Protein AF-A0A1E7HSY7-F1 (afdb_monomer_lite)

Sequence (130 aa):
MNKKQEKIAVSTDHFSVELKLKKATFEKALYHCGYYPLLTNKPKEDLTIEAAMMAHKNQYKSEHTNRRAKSGYNLEPIYLQTPERIEALLFLFKIALQIIVLIKRAARTNIRKRDMGLDIFLTQAEKSTV

Radius of gyration: 29.52 Å; chains: 1; bounding box: 74×43×92 Å

Structure (mmCIF, N/CA/C/O backbone):
data_AF-A0A1E7HSY7-F1
#
_entry.id   AF-A0A1E7HSY7-F1
#
loop_
_atom_site.group_PDB
_atom_site.id
_atom_site.type_symbol
_atom_site.label_atom_id
_atom_site.label_alt_id
_atom_site.label_comp_id
_atom_site.label_asym_id
_atom_site.label_entity_id
_atom_site.label_seq_id
_atom_site.pdbx_PDB_ins_code
_atom_site.Cartn_x
_atom_site.Cartn_y
_atom_site.Cartn_z
_atom_site.occupancy
_atom_site.B_iso_or_equiv
_atom_site.auth_seq_id
_atom_site.auth_comp_id
_atom_site.auth_asym_id
_atom_site.auth_atom_id
_atom_site.pdbx_PDB_model_num
ATOM 1 N N . MET A 1 1 ? -3.941 16.820 69.860 1.00 41.38 1 MET A N 1
ATOM 2 C CA . MET A 1 1 ? -5.166 16.751 69.027 1.00 41.38 1 MET A CA 1
ATOM 3 C C . MET A 1 1 ? -4.988 15.632 68.013 1.00 41.38 1 MET A C 1
ATOM 5 O O . MET A 1 1 ? -4.136 15.750 67.146 1.00 41.38 1 MET A O 1
ATOM 9 N N . ASN A 1 2 ? -5.706 14.520 68.182 1.00 44.97 2 ASN A N 1
ATOM 10 C CA . ASN A 1 2 ? -5.537 13.308 67.376 1.00 44.97 2 ASN A CA 1
ATOM 11 C C . ASN A 1 2 ? -6.526 13.352 66.193 1.00 44.97 2 ASN A C 1
ATOM 13 O O . ASN A 1 2 ? -7.737 13.328 66.416 1.00 44.97 2 ASN A O 1
ATOM 17 N N . LYS A 1 3 ? -6.040 13.499 64.952 1.00 50.47 3 LYS A N 1
ATOM 18 C CA . LYS A 1 3 ? -6.896 13.545 63.750 1.00 50.47 3 LYS A CA 1
ATOM 19 C C . LYS A 1 3 ? -7.441 12.143 63.459 1.00 50.47 3 LYS A C 1
ATOM 21 O O . LYS A 1 3 ? -6.679 11.216 63.201 1.00 50.47 3 LYS A O 1
ATOM 26 N N . LYS A 1 4 ? -8.766 12.000 63.516 1.00 53.19 4 LYS A N 1
ATOM 27 C CA . LYS A 1 4 ? -9.504 10.767 63.210 1.00 53.19 4 LYS A CA 1
ATOM 28 C C . LYS A 1 4 ? -9.356 10.462 61.713 1.00 53.19 4 LYS A C 1
ATOM 30 O O . LYS A 1 4 ? -9.727 11.293 60.892 1.00 53.19 4 LYS A O 1
ATOM 35 N N . GLN A 1 5 ? -8.786 9.309 61.368 1.00 63.69 5 GLN A N 1
ATOM 36 C CA . GLN A 1 5 ? -8.648 8.859 59.980 1.00 63.69 5 GLN A CA 1
ATOM 37 C C . GLN A 1 5 ? -10.031 8.547 59.388 1.00 63.69 5 GLN A C 1
ATOM 39 O O . GLN A 1 5 ? -10.769 7.721 59.932 1.00 63.69 5 GLN A O 1
ATOM 44 N N . GLU A 1 6 ? -10.382 9.214 58.288 1.00 60.78 6 GLU A N 1
ATOM 45 C CA . GLU A 1 6 ? -11.596 8.936 57.518 1.00 60.78 6 GLU A CA 1
ATOM 46 C C . GLU A 1 6 ? -11.462 7.585 56.812 1.00 60.78 6 GLU A C 1
ATOM 48 O O . GLU A 1 6 ? -10.590 7.376 55.970 1.00 60.78 6 GLU A O 1
ATOM 53 N N . LYS A 1 7 ?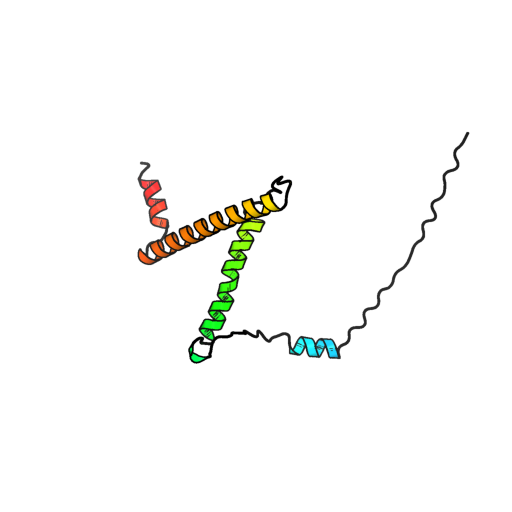 -12.331 6.640 57.183 1.00 59.09 7 LYS A N 1
ATOM 54 C CA . LYS A 1 7 ? -12.446 5.352 56.501 1.00 59.09 7 LYS A CA 1
ATOM 55 C C . LYS A 1 7 ? -13.130 5.577 55.155 1.00 59.09 7 LYS A C 1
ATOM 57 O O . LYS A 1 7 ? -14.326 5.847 55.111 1.00 59.09 7 LYS A O 1
ATOM 62 N N . ILE A 1 8 ? -12.370 5.444 54.074 1.00 65.38 8 ILE A N 1
ATOM 63 C CA . ILE A 1 8 ? -12.899 5.462 52.710 1.00 65.38 8 ILE A CA 1
ATOM 64 C C . ILE A 1 8 ? -13.676 4.157 52.504 1.00 65.38 8 ILE A C 1
ATOM 66 O O . ILE A 1 8 ? -13.119 3.067 52.639 1.00 65.38 8 ILE A O 1
ATOM 70 N N . ALA A 1 9 ? -14.975 4.264 52.229 1.00 62.06 9 ALA A N 1
ATOM 71 C CA . ALA A 1 9 ? -15.816 3.116 51.924 1.00 62.06 9 ALA A CA 1
ATOM 72 C C . ALA A 1 9 ? -15.399 2.530 50.565 1.00 62.06 9 ALA A C 1
ATOM 74 O O . ALA A 1 9 ? -15.595 3.152 49.524 1.00 62.06 9 ALA A O 1
ATOM 75 N N . VAL A 1 10 ? -14.795 1.342 50.581 1.00 72.12 10 VAL A N 1
ATOM 76 C CA . VAL A 1 10 ? -14.453 0.592 49.368 1.00 72.12 10 VAL A CA 1
ATOM 77 C C . VAL A 1 10 ? -15.718 -0.121 48.891 1.00 72.12 10 VAL A C 1
ATOM 79 O O . VAL A 1 10 ? -16.123 -1.123 49.476 1.00 72.12 10 VAL A O 1
ATOM 82 N N . SER A 1 11 ? -16.367 0.416 47.856 1.00 71.12 11 SER A N 1
ATOM 83 C CA . SER A 1 11 ? -17.439 -0.293 47.146 1.00 71.12 11 SER A CA 1
ATOM 84 C C . SER A 1 11 ? -16.817 -1.298 46.184 1.00 71.12 11 SER A C 1
ATOM 86 O O . SER A 1 11 ? -15.894 -0.955 45.445 1.00 71.12 11 SER A O 1
ATOM 88 N N . THR A 1 12 ? -17.295 -2.541 46.210 1.00 71.75 12 THR A N 1
ATOM 89 C CA . THR A 1 12 ? -16.810 -3.608 45.325 1.00 71.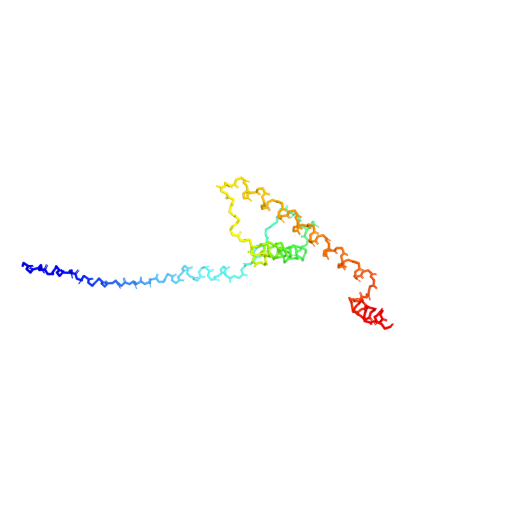75 12 THR A CA 1
ATOM 90 C C . THR A 1 12 ? -17.907 -3.942 44.325 1.00 71.75 12 THR A C 1
ATOM 92 O O . THR A 1 12 ? -18.770 -4.779 44.590 1.00 71.75 12 THR A O 1
ATOM 95 N N . ASP A 1 13 ? -17.895 -3.262 43.184 1.00 79.75 13 ASP A N 1
ATOM 96 C CA . ASP A 1 13 ? -18.898 -3.469 42.144 1.00 79.75 13 ASP A CA 1
ATOM 97 C C . ASP A 1 13 ? -18.554 -4.713 41.316 1.00 79.75 13 ASP A C 1
ATOM 99 O O . ASP A 1 13 ? -17.446 -4.854 40.794 1.00 79.75 13 ASP A O 1
ATOM 103 N N . HIS A 1 14 ? -19.509 -5.635 41.203 1.00 77.25 14 HIS A N 1
ATOM 104 C CA . HIS A 1 14 ? -19.383 -6.825 40.368 1.00 77.25 14 HIS A CA 1
ATOM 105 C C . HIS A 1 14 ? -20.139 -6.611 39.061 1.00 77.25 14 HIS A C 1
ATOM 107 O O . HIS A 1 14 ? -21.363 -6.488 39.048 1.00 77.25 14 HIS A O 1
ATOM 113 N N . PHE A 1 15 ? -19.406 -6.614 37.951 1.00 84.00 15 PHE A N 1
ATOM 114 C CA . PHE A 1 15 ? -19.980 -6.557 36.614 1.00 84.00 15 PHE A CA 1
ATOM 115 C C . PHE A 1 15 ? -19.949 -7.946 35.985 1.00 84.00 15 PHE A C 1
ATOM 117 O O . PHE A 1 15 ? -18.930 -8.635 36.025 1.00 84.00 15 PHE A O 1
ATOM 124 N N . SER A 1 16 ? -21.061 -8.343 35.370 1.00 79.81 16 SER A N 1
ATOM 125 C CA . SER A 1 16 ? -21.110 -9.513 34.496 1.00 79.81 16 SER A CA 1
ATOM 126 C C . SER A 1 16 ? -21.466 -9.064 33.085 1.00 79.81 16 SER A C 1
ATOM 128 O O . SER A 1 16 ? -22.291 -8.170 32.892 1.00 79.81 16 SER A O 1
ATOM 130 N N . VAL A 1 17 ? -20.804 -9.662 32.098 1.00 85.75 17 VAL A N 1
ATOM 131 C CA . VAL A 1 17 ? -21.069 -9.421 30.681 1.00 85.75 17 VAL A CA 1
ATOM 132 C C . VAL A 1 17 ? -21.470 -10.747 30.066 1.00 85.75 17 VAL A C 1
ATOM 134 O O . VAL A 1 17 ? -20.715 -11.715 30.115 1.00 85.75 17 VAL A O 1
ATOM 137 N N . GLU A 1 18 ? -22.657 -10.781 29.473 1.00 83.19 18 GLU A N 1
ATOM 138 C CA . GLU A 1 18 ? -23.142 -11.933 28.726 1.00 83.19 18 GLU A CA 1
ATOM 139 C C . GLU A 1 18 ? -23.145 -11.597 27.229 1.00 83.19 18 GLU A C 1
ATOM 141 O O . GLU A 1 18 ? -23.730 -10.602 26.796 1.00 83.19 18 GLU A O 1
ATOM 146 N N . LEU A 1 19 ? -22.482 -12.429 26.422 1.00 85.12 19 LEU A N 1
ATOM 147 C CA . LEU A 1 19 ? -22.437 -12.278 24.969 1.00 85.12 19 LEU A CA 1
ATOM 148 C C . LEU A 1 19 ? -23.400 -13.273 24.315 1.00 85.12 19 LEU A C 1
ATOM 150 O O . LEU A 1 19 ? -23.171 -14.481 24.335 1.00 85.12 19 LEU A O 1
ATOM 154 N N . LYS A 1 20 ? -24.440 -12.767 23.647 1.00 86.31 20 LYS A N 1
ATOM 155 C CA . LYS A 1 20 ? -25.334 -13.589 22.818 1.00 86.31 20 LYS A CA 1
ATOM 156 C C . LYS A 1 20 ? -24.925 -13.515 21.351 1.00 86.31 20 LYS A C 1
ATOM 158 O O . LYS A 1 20 ? -25.242 -12.555 20.648 1.00 86.31 20 LYS A O 1
ATOM 163 N N . LEU A 1 21 ? -24.241 -14.555 20.876 1.00 84.69 21 LEU A N 1
ATOM 164 C CA . LEU A 1 21 ? -23.851 -14.674 19.473 1.00 84.69 21 LEU A CA 1
ATOM 165 C C . LEU A 1 21 ? -25.061 -15.049 18.601 1.00 84.69 21 LEU A C 1
ATOM 167 O O . LEU A 1 21 ? -25.642 -16.127 18.736 1.00 84.69 21 LEU A O 1
ATOM 171 N N . LYS A 1 22 ? -25.421 -14.184 17.651 1.00 90.75 22 LYS A N 1
ATOM 172 C CA . LYS A 1 22 ? -26.458 -14.480 16.652 1.00 90.75 22 LYS A CA 1
ATOM 173 C C . LYS A 1 22 ? -25.880 -15.348 15.531 1.00 90.75 22 LYS A C 1
ATOM 175 O O . LYS A 1 22 ? -25.363 -14.824 14.545 1.00 90.75 22 LYS A O 1
ATOM 180 N N . LYS A 1 23 ? -26.006 -16.673 15.669 1.00 88.75 23 LYS A N 1
ATOM 181 C CA . LYS A 1 23 ? -25.484 -17.665 14.704 1.00 88.75 23 LYS A CA 1
ATOM 182 C C . LYS A 1 23 ? -25.887 -17.382 13.252 1.00 88.75 23 LYS A C 1
ATOM 184 O O . LYS A 1 23 ? -25.028 -17.367 12.384 1.00 88.75 23 LYS A O 1
ATOM 189 N N . ALA A 1 24 ? -27.150 -17.041 12.997 1.00 88.50 24 ALA A N 1
ATOM 190 C CA . ALA A 1 24 ? -27.621 -16.743 11.640 1.00 88.50 24 ALA A CA 1
ATOM 191 C C . ALA A 1 24 ? -26.920 -15.528 10.996 1.00 88.50 24 ALA A C 1
ATOM 193 O O . ALA A 1 24 ? -26.691 -15.503 9.789 1.00 88.50 24 ALA A O 1
ATOM 194 N N . THR A 1 25 ? -26.571 -14.506 11.784 1.00 86.19 25 THR A N 1
ATOM 195 C CA . THR A 1 25 ? -25.813 -13.343 11.293 1.00 86.19 25 THR A CA 1
ATOM 196 C C . THR A 1 25 ? -24.353 -13.711 11.050 1.00 86.19 25 THR A C 1
ATOM 198 O O . THR A 1 25 ? -23.768 -13.275 10.062 1.00 86.19 25 THR A O 1
ATOM 201 N N . PHE A 1 26 ? -23.787 -14.540 11.928 1.00 88.75 26 PHE A N 1
ATOM 202 C CA . PHE A 1 26 ? -22.428 -15.049 11.792 1.00 88.75 26 PHE A CA 1
ATOM 203 C C . PHE A 1 26 ? -22.261 -15.892 10.523 1.00 88.75 26 PHE A C 1
ATOM 205 O O . PHE A 1 26 ? -21.345 -15.639 9.753 1.00 88.75 26 PHE A O 1
ATOM 212 N N . GLU A 1 27 ? -23.174 -16.824 10.252 1.00 89.88 27 GLU A N 1
ATOM 213 C CA . GLU A 1 27 ? -23.118 -17.672 9.054 1.00 89.88 27 GLU A CA 1
ATOM 214 C C . GLU A 1 27 ? -23.278 -16.871 7.759 1.00 89.88 27 GLU A C 1
ATOM 216 O O . GLU A 1 27 ? -22.548 -17.104 6.798 1.00 89.88 27 GLU A O 1
ATOM 221 N N . LYS A 1 28 ? -24.165 -15.866 7.742 1.00 87.06 28 LYS A N 1
ATOM 222 C CA . LYS A 1 28 ? -24.276 -14.939 6.605 1.00 87.06 28 LYS A CA 1
ATOM 223 C C . LYS A 1 28 ? -22.976 -14.175 6.365 1.00 87.06 28 LYS A C 1
ATOM 225 O O . LYS A 1 28 ? -22.538 -14.070 5.227 1.00 87.06 28 LYS A O 1
ATOM 230 N N . ALA A 1 29 ? -22.349 -13.654 7.420 1.00 85.94 29 ALA A N 1
ATOM 231 C CA . ALA A 1 29 ? -21.066 -12.968 7.295 1.00 85.94 29 ALA A CA 1
ATOM 232 C C . ALA A 1 29 ? -19.962 -13.927 6.820 1.00 85.94 29 ALA A C 1
ATOM 234 O O . ALA A 1 29 ? -19.208 -13.584 5.914 1.00 85.94 29 ALA A O 1
ATOM 235 N N . LEU A 1 30 ? -19.930 -15.147 7.364 1.00 88.06 30 LEU A N 1
ATOM 236 C CA . LEU A 1 30 ? -18.975 -16.190 7.000 1.00 88.06 30 LEU A CA 1
ATOM 237 C C . LEU A 1 30 ? -19.096 -16.595 5.527 1.00 88.06 30 LEU A C 1
ATOM 239 O O . LEU A 1 30 ? -18.080 -16.762 4.864 1.00 88.06 30 LEU A O 1
ATOM 243 N N . TYR A 1 31 ? -20.315 -16.677 4.989 1.00 85.19 31 TYR A N 1
ATOM 244 C CA . TYR A 1 31 ? -20.543 -16.927 3.563 1.00 85.19 31 TYR A CA 1
ATOM 245 C C . TYR A 1 31 ? -19.885 -15.866 2.664 1.00 85.19 31 TYR A C 1
ATOM 247 O O . TYR A 1 31 ? -19.439 -16.169 1.559 1.00 85.19 31 TYR A O 1
ATOM 255 N N . HIS A 1 32 ? -19.786 -14.622 3.136 1.00 81.25 32 HIS A N 1
ATOM 256 C CA . HIS A 1 32 ? -19.105 -13.550 2.414 1.00 81.25 32 HIS A CA 1
ATOM 257 C C . HIS A 1 32 ? -17.588 -13.504 2.673 1.00 81.25 32 HIS A C 1
ATOM 259 O O . HIS A 1 32 ? -16.855 -12.890 1.892 1.00 81.25 32 HIS A O 1
ATOM 265 N N . CYS A 1 33 ? -17.096 -14.171 3.723 1.00 78.06 33 CYS A N 1
ATOM 266 C CA . CYS A 1 33 ? -15.675 -14.282 4.050 1.00 78.06 33 CYS A CA 1
ATOM 267 C C . CYS A 1 33 ? -14.962 -15.228 3.070 1.00 78.06 33 CYS A C 1
ATOM 269 O O . CYS A 1 33 ? -14.730 -16.398 3.349 1.00 78.06 33 CYS A O 1
ATOM 271 N N . GLY A 1 34 ? -14.608 -14.705 1.901 1.00 77.50 34 GLY A N 1
ATOM 272 C CA . GLY A 1 34 ? -13.887 -15.444 0.860 1.00 77.50 34 GLY A CA 1
ATOM 273 C C . GLY A 1 34 ? -13.890 -14.731 -0.487 1.00 77.50 34 GLY A C 1
ATOM 274 O O . GLY A 1 34 ? -13.028 -14.982 -1.327 1.00 77.50 34 GLY A O 1
ATOM 275 N N . TYR A 1 35 ? -14.815 -13.791 -0.680 1.00 82.50 35 TYR A N 1
ATOM 276 C CA . TYR A 1 35 ? -14.821 -12.940 -1.859 1.00 82.50 35 TYR A CA 1
ATOM 277 C C . TYR A 1 35 ? -13.765 -11.840 -1.739 1.00 82.50 35 TYR A C 1
ATOM 279 O O . TYR A 1 35 ? -13.695 -11.129 -0.737 1.00 82.50 35 TYR A O 1
ATOM 287 N N . TYR A 1 36 ? -12.980 -11.670 -2.803 1.00 81.38 36 TYR A N 1
ATOM 288 C CA . TYR A 1 36 ? -12.028 -10.573 -2.956 1.00 81.38 36 TYR A CA 1
ATOM 289 C C . TYR A 1 36 ? -12.425 -9.702 -4.159 1.00 81.38 36 TYR A C 1
ATOM 291 O O . TYR A 1 36 ? -11.824 -9.821 -5.230 1.00 81.38 36 TYR A O 1
ATOM 299 N N . PRO A 1 37 ? -13.499 -8.893 -4.049 1.00 85.19 37 PRO A N 1
ATOM 300 C CA . PRO A 1 37 ? -13.996 -8.123 -5.180 1.00 85.19 37 PRO A CA 1
ATOM 301 C C . PRO A 1 37 ? -12.997 -7.025 -5.562 1.00 85.19 37 PRO A C 1
ATOM 303 O O . PRO A 1 37 ? -12.673 -6.151 -4.761 1.00 85.19 37 PRO A O 1
ATOM 306 N N . LEU A 1 38 ? -12.534 -7.055 -6.812 1.00 86.12 38 LEU A N 1
ATOM 307 C CA . LEU A 1 38 ? -11.771 -5.969 -7.420 1.00 86.12 38 LEU A CA 1
ATOM 308 C C . LEU A 1 38 ? -12.717 -5.121 -8.268 1.00 86.12 38 LEU A C 1
ATOM 310 O O . LEU A 1 38 ? -13.323 -5.614 -9.216 1.00 86.12 38 LEU A O 1
ATOM 314 N N . LEU A 1 39 ? -12.836 -3.844 -7.918 1.00 88.00 39 LEU A N 1
ATOM 315 C CA . LEU A 1 39 ? -13.685 -2.880 -8.612 1.00 88.00 39 LEU A CA 1
ATOM 316 C C . LEU A 1 39 ? -12.810 -1.992 -9.498 1.00 88.00 39 LEU A C 1
ATOM 318 O O . LEU A 1 39 ? -11.789 -1.470 -9.050 1.00 88.00 39 LEU A O 1
ATOM 322 N N . THR A 1 40 ? -13.206 -1.812 -10.755 1.00 87.88 40 THR A N 1
ATOM 323 C CA . THR A 1 40 ? -12.512 -0.933 -11.699 1.00 87.88 40 THR A CA 1
ATOM 324 C C . THR A 1 40 ? -13.515 -0.181 -12.561 1.00 87.88 40 THR A C 1
ATOM 326 O O . THR A 1 40 ? -14.596 -0.683 -12.853 1.00 87.88 40 THR A O 1
ATOM 329 N N . ASN A 1 41 ? -13.149 1.034 -12.958 1.00 91.38 41 ASN A N 1
ATOM 330 C CA . ASN A 1 41 ? -13.877 1.828 -13.944 1.00 91.38 41 ASN A CA 1
ATOM 331 C C . ASN A 1 41 ? -13.398 1.561 -15.379 1.00 91.38 41 ASN A C 1
ATOM 333 O O . ASN A 1 41 ? -13.908 2.177 -16.312 1.00 91.38 41 ASN A O 1
ATOM 337 N N . LYS A 1 42 ? -12.395 0.693 -15.561 1.00 88.25 42 LYS A N 1
ATOM 338 C CA . LYS A 1 42 ? -11.891 0.340 -16.884 1.00 88.25 42 LYS A CA 1
ATOM 339 C C . LYS A 1 42 ? -12.792 -0.692 -17.562 1.00 88.25 42 LYS A C 1
ATOM 341 O O . LYS A 1 42 ? -13.257 -1.613 -16.887 1.00 88.25 42 LYS A O 1
ATOM 346 N N . PRO A 1 43 ? -13.008 -0.568 -18.880 1.00 86.88 43 PRO A N 1
ATOM 347 C CA . PRO A 1 43 ? -13.726 -1.579 -19.635 1.00 86.88 43 PRO A CA 1
ATOM 348 C C . PRO A 1 43 ? -12.895 -2.872 -19.707 1.00 86.88 43 PRO A C 1
ATOM 350 O O . PRO A 1 43 ? -11.673 -2.863 -19.516 1.00 86.88 43 PRO A O 1
ATOM 353 N N . LYS A 1 44 ? -13.564 -4.006 -19.938 1.00 81.19 44 LYS A N 1
ATOM 354 C CA . LYS A 1 44 ? -12.948 -5.343 -19.871 1.00 81.19 44 LYS A CA 1
ATOM 355 C C . LYS A 1 44 ? -11.872 -5.538 -20.944 1.00 81.19 44 LYS A C 1
ATOM 357 O O . LYS A 1 44 ? -10.921 -6.284 -20.728 1.00 81.19 44 LYS A O 1
ATOM 362 N N . GLU A 1 45 ? -12.018 -4.856 -22.074 1.00 85.50 45 GLU A N 1
ATOM 363 C CA . GLU A 1 45 ? -11.083 -4.884 -23.198 1.00 85.50 45 GLU A CA 1
ATOM 364 C C . GLU A 1 45 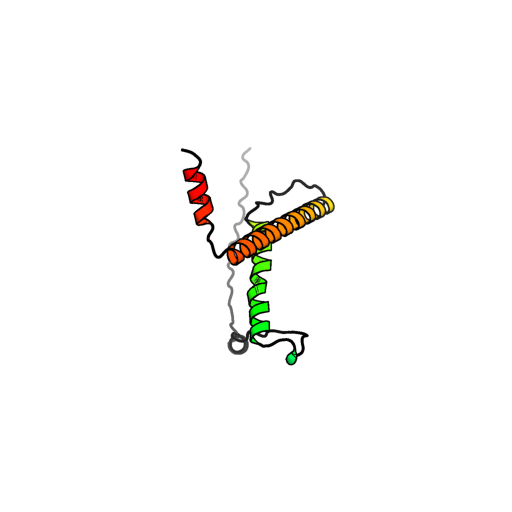? -9.740 -4.221 -22.839 1.00 85.50 45 GLU A C 1
ATOM 366 O O . GLU A 1 45 ? -8.692 -4.661 -23.307 1.00 85.50 45 GLU A O 1
ATOM 371 N N . ASP A 1 46 ? -9.759 -3.222 -21.948 1.00 86.19 46 ASP A N 1
ATOM 372 C CA . ASP A 1 46 ? -8.580 -2.432 -21.562 1.00 86.19 46 ASP A CA 1
ATOM 373 C C . ASP A 1 46 ? -7.847 -2.980 -20.331 1.00 86.19 46 ASP A C 1
ATOM 375 O O . ASP A 1 46 ? -6.723 -2.560 -20.024 1.00 86.19 46 ASP A O 1
ATOM 379 N N . LEU A 1 47 ? -8.491 -3.866 -19.567 1.00 86.38 47 LEU A N 1
ATOM 380 C CA . LEU A 1 47 ? -7.934 -4.412 -18.337 1.00 86.38 47 LEU A CA 1
ATOM 381 C C . LEU A 1 47 ? -8.294 -5.887 -18.185 1.00 86.38 47 LEU A C 1
ATOM 383 O O . LEU A 1 47 ? -9.356 -6.248 -17.677 1.00 86.38 47 LEU A O 1
ATOM 387 N N . THR A 1 48 ? -7.350 -6.746 -18.565 1.00 89.50 48 THR A N 1
ATOM 388 C CA . THR A 1 48 ? -7.454 -8.178 -18.289 1.00 89.50 48 THR A CA 1
ATOM 389 C C . THR A 1 48 ? -7.480 -8.442 -16.782 1.00 89.50 48 THR A C 1
ATOM 391 O O . THR A 1 48 ? -6.984 -7.650 -15.972 1.00 89.50 48 THR A O 1
ATOM 394 N N . ILE A 1 49 ? -8.043 -9.584 -16.389 1.00 86.62 49 ILE A N 1
ATOM 395 C CA . ILE A 1 49 ? -8.164 -9.975 -14.978 1.00 86.62 49 ILE A CA 1
ATOM 396 C C . ILE A 1 49 ? -6.775 -10.096 -14.335 1.00 86.62 49 ILE A C 1
ATOM 398 O O . ILE A 1 49 ? -6.567 -9.642 -13.208 1.00 86.62 49 ILE A O 1
ATOM 402 N N . GLU A 1 50 ? -5.795 -10.635 -15.064 1.00 89.38 50 GLU A N 1
ATOM 403 C CA . GLU A 1 50 ? -4.412 -10.751 -14.606 1.00 89.38 50 GLU A CA 1
ATOM 404 C C . GLU A 1 50 ? -3.793 -9.370 -14.377 1.00 89.38 50 GLU A C 1
ATOM 406 O O . GLU A 1 50 ? -3.139 -9.144 -13.356 1.00 89.38 50 GLU A O 1
ATOM 411 N N . ALA A 1 51 ? -4.030 -8.423 -15.290 1.00 88.25 51 ALA A N 1
ATOM 412 C CA . ALA A 1 51 ? -3.543 -7.056 -15.154 1.00 88.25 51 ALA A CA 1
ATOM 413 C C . ALA A 1 51 ? -4.200 -6.337 -13.965 1.00 88.25 51 ALA A C 1
ATOM 415 O O . ALA A 1 51 ? -3.498 -5.669 -13.201 1.00 88.25 51 ALA A O 1
ATOM 416 N N . ALA A 1 52 ? -5.507 -6.524 -13.755 1.00 88.94 52 ALA A N 1
ATOM 417 C CA . ALA A 1 52 ? -6.228 -5.992 -12.599 1.00 88.94 52 ALA A CA 1
ATOM 418 C C . ALA A 1 52 ? -5.664 -6.540 -11.277 1.00 88.94 52 ALA A C 1
ATOM 420 O O . ALA A 1 52 ? -5.333 -5.773 -10.367 1.00 88.94 52 ALA A O 1
ATOM 421 N N . MET A 1 53 ? -5.466 -7.859 -11.196 1.00 89.19 53 MET A N 1
ATOM 422 C CA . MET A 1 53 ? -4.901 -8.513 -10.016 1.00 89.19 53 MET A CA 1
ATOM 423 C C . MET A 1 53 ? -3.457 -8.069 -9.757 1.00 89.19 53 MET A C 1
ATOM 425 O O . MET A 1 53 ? -3.071 -7.812 -8.614 1.00 89.19 53 MET A O 1
ATOM 429 N N . MET A 1 54 ? -2.649 -7.918 -10.809 1.00 89.88 54 MET A N 1
ATOM 430 C CA . MET A 1 54 ? -1.275 -7.432 -10.691 1.00 89.88 54 MET A CA 1
ATOM 431 C C . MET A 1 54 ? -1.208 -5.966 -10.266 1.00 89.88 54 MET A C 1
ATOM 433 O O . MET A 1 54 ? -0.358 -5.616 -9.443 1.00 89.88 54 MET A O 1
ATOM 437 N N . ALA A 1 55 ? -2.088 -5.107 -10.782 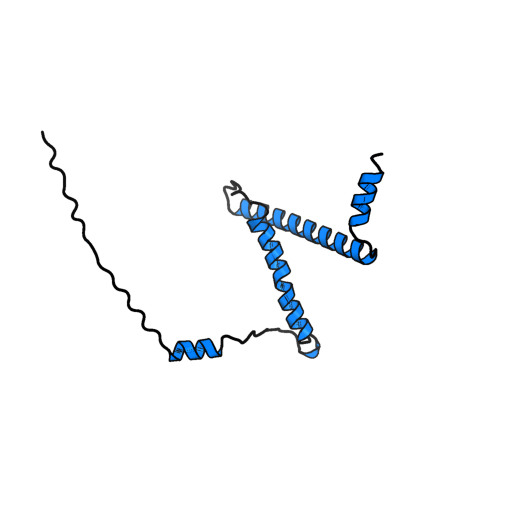1.00 87.44 55 ALA A N 1
ATOM 438 C CA . ALA A 1 55 ? -2.187 -3.716 -10.353 1.00 87.44 55 ALA A CA 1
ATOM 439 C C . ALA A 1 55 ? -2.519 -3.632 -8.857 1.00 87.44 55 ALA A C 1
ATOM 441 O O . ALA A 1 55 ? -1.797 -2.971 -8.107 1.00 87.44 55 ALA A O 1
ATOM 442 N N . HIS A 1 56 ? -3.518 -4.398 -8.414 1.00 88.62 56 HIS A N 1
ATOM 443 C CA . HIS A 1 56 ? -3.883 -4.497 -7.007 1.00 88.62 56 HIS A CA 1
ATOM 444 C C . HIS A 1 56 ? -2.725 -5.038 -6.143 1.00 88.62 56 HIS A C 1
ATOM 446 O O . HIS A 1 56 ? -2.336 -4.419 -5.156 1.00 88.62 56 HIS A O 1
ATOM 452 N N . LYS A 1 57 ? -2.071 -6.138 -6.545 1.00 88.00 57 LYS A N 1
ATOM 453 C CA . LYS A 1 57 ? -0.912 -6.705 -5.823 1.00 88.00 57 LYS A CA 1
ATOM 454 C C . LYS A 1 57 ? 0.247 -5.709 -5.693 1.00 88.00 57 LYS A C 1
ATOM 456 O O . LYS A 1 57 ? 1.007 -5.743 -4.725 1.00 88.00 57 LYS A O 1
ATOM 461 N N . ASN A 1 58 ? 0.394 -4.807 -6.662 1.00 86.56 58 ASN A N 1
ATOM 462 C CA . ASN A 1 58 ? 1.411 -3.763 -6.636 1.00 86.56 58 ASN A CA 1
ATOM 463 C C . ASN A 1 58 ? 1.073 -2.587 -5.703 1.00 86.56 58 ASN A C 1
ATOM 465 O O . ASN A 1 58 ? 1.993 -1.839 -5.367 1.00 86.56 58 ASN A O 1
ATOM 469 N N . GLN A 1 59 ? -0.171 -2.444 -5.232 1.00 84.69 59 GLN A N 1
ATOM 470 C CA . GLN A 1 59 ? -0.590 -1.382 -4.306 1.00 84.69 59 GLN A CA 1
ATOM 471 C C . GLN A 1 59 ? 0.215 -1.393 -2.996 1.00 84.69 59 GLN A C 1
ATOM 473 O O . GLN A 1 59 ? 0.633 -0.336 -2.515 1.00 84.69 59 GLN A O 1
ATOM 478 N N . TYR A 1 60 ? 0.566 -2.584 -2.496 1.00 83.00 60 TYR A N 1
ATOM 479 C CA . TYR A 1 60 ? 1.415 -2.754 -1.310 1.00 83.00 60 TYR A CA 1
ATOM 480 C C . TYR A 1 60 ? 2.762 -2.013 -1.412 1.00 83.00 60 TYR A C 1
ATOM 482 O O . TYR A 1 60 ? 3.331 -1.593 -0.404 1.00 83.00 60 TYR A O 1
ATOM 490 N N . LYS A 1 61 ? 3.303 -1.802 -2.621 1.00 81.75 61 LYS A N 1
ATOM 491 C CA . LYS A 1 61 ? 4.581 -1.090 -2.803 1.00 81.75 61 LYS A CA 1
ATOM 492 C C . LYS A 1 61 ? 4.498 0.361 -2.316 1.00 81.75 61 LYS A C 1
ATOM 494 O O . LYS A 1 61 ? 5.455 0.858 -1.712 1.00 81.75 61 LYS A O 1
ATOM 499 N N . SER A 1 62 ? 3.367 1.022 -2.552 1.00 78.88 62 SER A N 1
ATOM 500 C CA . SER A 1 62 ? 3.108 2.392 -2.097 1.00 78.88 62 SER A CA 1
ATOM 501 C C . SER A 1 62 ? 2.977 2.446 -0.576 1.00 78.88 62 SER A C 1
ATOM 503 O O . SER A 1 62 ? 3.609 3.281 0.072 1.00 78.88 62 SER A O 1
ATOM 505 N N . GLU A 1 63 ? 2.250 1.495 0.010 1.00 79.56 63 GLU A N 1
ATOM 506 C CA . GLU A 1 63 ? 2.094 1.370 1.464 1.00 79.56 63 GLU A CA 1
ATOM 507 C C . GLU A 1 63 ? 3.423 1.100 2.163 1.00 79.56 63 GLU A C 1
ATOM 509 O O . GLU A 1 63 ? 3.756 1.754 3.147 1.00 79.56 63 GLU A O 1
ATOM 514 N N . HIS A 1 64 ? 4.233 0.191 1.620 1.00 80.94 64 HIS A N 1
ATOM 515 C CA . HIS A 1 64 ? 5.555 -0.114 2.154 1.00 80.94 64 HIS A CA 1
ATOM 516 C C . HIS A 1 64 ? 6.490 1.105 2.103 1.00 80.94 64 HIS A C 1
ATOM 518 O O . HIS A 1 64 ? 7.303 1.312 3.004 1.00 80.94 64 HIS A O 1
ATOM 524 N N . THR A 1 65 ? 6.362 1.939 1.069 1.00 75.50 65 THR A N 1
ATOM 525 C CA . THR A 1 65 ? 7.120 3.192 0.944 1.00 75.50 65 THR A CA 1
ATOM 526 C C . THR A 1 65 ? 6.680 4.202 2.003 1.00 75.50 65 THR A C 1
ATOM 528 O O . THR A 1 65 ? 7.525 4.774 2.688 1.00 75.50 65 THR A O 1
ATOM 531 N N . ASN A 1 66 ? 5.370 4.349 2.213 1.00 74.19 66 ASN A N 1
ATOM 532 C CA . ASN A 1 66 ? 4.822 5.221 3.252 1.00 74.19 66 ASN A CA 1
ATOM 533 C C . ASN A 1 66 ? 5.136 4.709 4.669 1.00 74.19 66 ASN A C 1
ATOM 535 O O . ASN A 1 66 ? 5.387 5.490 5.581 1.00 74.19 66 ASN A O 1
ATOM 539 N N . ARG A 1 67 ? 5.195 3.386 4.861 1.00 77.75 67 ARG A N 1
ATOM 540 C CA . ARG A 1 67 ? 5.612 2.773 6.126 1.00 77.75 67 ARG A CA 1
ATOM 541 C C . ARG A 1 67 ? 7.049 3.136 6.472 1.00 77.75 67 ARG A C 1
ATOM 543 O O . ARG A 1 67 ? 7.306 3.492 7.612 1.00 77.75 67 ARG A O 1
ATOM 550 N N . ARG A 1 68 ? 7.970 3.114 5.500 1.00 69.38 68 ARG A N 1
ATOM 551 C CA . ARG A 1 68 ? 9.364 3.546 5.722 1.00 69.38 68 ARG A CA 1
ATOM 552 C C . ARG A 1 68 ? 9.441 4.981 6.226 1.00 69.38 68 ARG A C 1
ATOM 554 O O . ARG A 1 68 ? 10.212 5.231 7.143 1.00 69.38 68 ARG A O 1
ATOM 561 N N . ALA A 1 69 ? 8.616 5.874 5.675 1.00 67.94 69 ALA A N 1
ATOM 562 C CA . ALA A 1 69 ? 8.515 7.254 6.141 1.00 67.94 69 ALA A CA 1
ATOM 563 C C . ALA A 1 69 ? 8.106 7.339 7.620 1.00 67.94 69 ALA A C 1
ATOM 565 O O . ALA A 1 69 ? 8.660 8.140 8.359 1.00 67.94 69 ALA A O 1
ATOM 566 N N . LYS A 1 70 ? 7.170 6.483 8.050 1.00 67.94 70 LYS A N 1
ATOM 567 C CA . LYS A 1 70 ? 6.617 6.489 9.411 1.00 67.94 70 LYS A CA 1
ATOM 568 C C . LYS A 1 70 ? 7.471 5.755 10.448 1.00 67.94 70 LYS A C 1
ATOM 570 O O . LYS A 1 70 ? 7.498 6.182 11.591 1.00 67.94 70 LYS A O 1
ATOM 575 N N . SER A 1 71 ? 8.122 4.647 10.084 1.00 66.62 71 SER A N 1
ATOM 576 C CA . SER A 1 71 ? 8.765 3.744 11.054 1.00 66.62 71 SER A CA 1
ATOM 577 C C . SER A 1 71 ? 10.290 3.708 10.984 1.00 66.62 71 SER A C 1
ATOM 579 O O . SER A 1 71 ? 10.925 3.337 11.958 1.00 66.62 71 SER A O 1
ATOM 581 N N . GLY A 1 72 ? 10.884 3.983 9.818 1.00 60.06 72 GLY A N 1
ATOM 582 C CA . GLY A 1 72 ? 12.325 3.796 9.602 1.00 60.06 72 GLY A CA 1
ATOM 583 C C . GLY A 1 72 ? 13.146 5.056 9.828 1.00 60.06 72 GLY A C 1
ATOM 584 O O . GLY A 1 72 ? 14.322 4.966 10.153 1.00 60.06 72 GLY A O 1
ATOM 585 N N . TYR A 1 73 ? 12.530 6.222 9.651 1.00 58.16 73 TYR A N 1
ATOM 586 C CA . TYR A 1 73 ? 13.222 7.497 9.778 1.00 58.16 73 TYR A CA 1
ATOM 587 C C . TYR A 1 73 ? 13.066 8.145 11.142 1.00 58.16 73 TYR A C 1
ATOM 589 O O . TYR A 1 73 ? 13.580 9.246 11.265 1.00 58.16 73 TYR A O 1
ATOM 597 N N . ASN A 1 74 ? 12.381 7.486 12.103 1.00 55.69 74 ASN A N 1
ATOM 598 C CA . ASN A 1 74 ? 11.993 8.047 13.401 1.00 55.69 74 ASN A CA 1
ATOM 599 C C . ASN A 1 74 ? 11.776 9.542 13.235 1.00 55.69 74 ASN A C 1
ATOM 601 O O . ASN A 1 74 ? 12.658 10.319 13.588 1.00 55.69 74 ASN A O 1
ATOM 605 N N . LEU A 1 75 ? 10.662 9.924 12.592 1.00 57.75 75 LEU A N 1
ATOM 606 C CA . LEU A 1 75 ? 10.206 11.307 12.641 1.00 57.75 75 LEU A CA 1
ATOM 607 C C . LEU A 1 75 ? 10.031 11.598 14.132 1.00 57.75 75 LEU A C 1
ATOM 609 O O . LEU A 1 75 ? 8.963 11.354 14.692 1.00 57.75 75 LEU A O 1
ATOM 613 N N . GLU A 1 76 ? 11.120 12.009 14.789 1.00 57.94 76 GLU A N 1
ATOM 614 C CA . GLU A 1 76 ? 11.112 12.572 16.120 1.00 57.94 76 GLU A CA 1
ATOM 615 C C . GLU A 1 76 ? 9.995 13.599 16.088 1.00 57.94 76 GLU A C 1
ATOM 617 O O . GLU A 1 76 ? 9.782 14.209 15.030 1.00 57.94 76 GLU A O 1
ATOM 622 N N . PRO A 1 77 ? 9.224 13.753 17.172 1.00 57.59 77 PRO A N 1
ATOM 623 C CA . PRO A 1 77 ? 8.242 14.815 17.230 1.00 57.59 77 PRO A CA 1
ATOM 624 C C . PRO A 1 77 ? 9.000 16.115 16.974 1.00 57.59 77 PRO A C 1
ATOM 626 O O . PRO A 1 77 ? 9.653 16.653 17.865 1.00 57.59 77 PRO A O 1
ATOM 629 N N . ILE A 1 78 ? 9.004 16.568 15.715 1.00 59.50 78 ILE A N 1
ATOM 630 C CA . ILE A 1 78 ? 9.692 17.785 15.350 1.00 59.50 78 ILE A CA 1
ATOM 631 C C . ILE A 1 78 ? 8.924 18.817 16.154 1.00 59.50 78 ILE A C 1
ATOM 633 O O . ILE A 1 78 ? 7.698 18.876 16.045 1.00 59.50 78 ILE A O 1
ATOM 637 N N . TYR A 1 79 ? 9.626 19.562 17.006 1.00 60.06 79 TYR A N 1
ATOM 638 C CA . TYR A 1 79 ? 9.079 20.619 17.857 1.00 60.06 79 TYR A CA 1
ATOM 639 C C . TYR A 1 79 ? 8.590 21.807 16.998 1.00 60.06 79 TYR A C 1
ATOM 641 O O . TYR A 1 79 ? 9.011 22.956 17.133 1.00 60.06 79 TYR A O 1
ATOM 649 N N . LEU A 1 80 ? 7.729 21.516 16.030 1.00 61.28 80 LEU A N 1
ATOM 650 C CA . LEU A 1 80 ? 7.049 22.432 15.146 1.00 61.28 80 LEU A CA 1
ATOM 651 C C . LEU A 1 80 ? 5.788 22.840 15.882 1.00 61.28 80 LEU A C 1
ATOM 653 O O . LEU A 1 80 ? 4.839 22.078 16.015 1.00 61.28 80 LEU A O 1
ATOM 657 N N . GLN A 1 81 ? 5.826 24.054 16.408 1.00 68.50 81 GLN A N 1
ATOM 658 C CA . GLN A 1 81 ? 4.781 24.576 17.277 1.00 68.50 81 GLN A CA 1
ATOM 659 C C . GLN A 1 81 ? 3.453 24.847 16.558 1.00 68.50 81 GLN A C 1
ATOM 661 O O . GLN A 1 81 ? 2.459 25.094 17.231 1.00 68.50 81 GLN A O 1
ATOM 666 N N . THR A 1 82 ? 3.419 24.805 15.219 1.00 80.38 82 THR A N 1
ATOM 667 C CA . THR A 1 82 ? 2.200 25.057 14.444 1.00 80.38 82 THR A CA 1
ATOM 668 C C . THR A 1 82 ? 1.957 23.975 13.382 1.00 80.38 82 THR A C 1
ATOM 670 O O . THR A 1 82 ? 2.928 23.449 12.816 1.00 80.38 82 THR A O 1
ATOM 673 N N . PRO A 1 83 ? 0.683 23.642 13.089 1.00 81.62 83 PRO A N 1
ATOM 674 C CA . PRO A 1 83 ? 0.315 22.649 12.078 1.00 81.62 83 PRO A CA 1
ATOM 675 C C . PRO A 1 83 ? 0.912 22.925 10.691 1.00 81.62 83 PRO A C 1
ATOM 677 O O . PRO A 1 83 ? 1.390 22.006 10.032 1.00 81.62 83 PRO A O 1
ATOM 680 N N . GLU A 1 84 ? 0.988 24.189 10.277 1.00 85.50 84 GLU A N 1
ATOM 681 C CA . GLU A 1 84 ? 1.457 24.588 8.943 1.00 85.50 84 GLU A CA 1
ATOM 682 C C . GLU A 1 84 ? 2.936 24.239 8.744 1.00 85.50 84 GLU A C 1
ATOM 684 O O . GLU A 1 84 ? 3.360 23.802 7.672 1.00 85.50 84 GLU A O 1
ATOM 689 N N . ARG A 1 85 ? 3.746 24.387 9.801 1.00 81.75 85 ARG A N 1
ATOM 690 C CA . ARG A 1 85 ? 5.165 24.020 9.751 1.00 81.75 85 ARG A CA 1
ATOM 691 C C . ARG A 1 85 ? 5.344 22.504 9.685 1.00 81.75 85 ARG A C 1
ATOM 693 O O . ARG A 1 85 ? 6.250 22.039 8.991 1.00 81.75 85 ARG A O 1
ATOM 700 N N . ILE A 1 86 ? 4.488 21.745 10.379 1.00 81.38 86 ILE A N 1
ATOM 701 C CA . ILE A 1 86 ? 4.455 20.274 10.311 1.00 81.38 86 ILE A CA 1
ATOM 702 C C . ILE A 1 86 ? 4.137 19.833 8.882 1.00 81.38 86 ILE A C 1
ATOM 704 O O . ILE A 1 86 ? 4.858 19.006 8.323 1.00 81.38 86 ILE A O 1
ATOM 708 N N . GLU A 1 87 ? 3.119 20.426 8.262 1.00 84.12 87 GLU A N 1
ATOM 709 C CA . GLU A 1 87 ? 2.733 20.126 6.883 1.00 84.12 87 GLU A CA 1
ATOM 710 C C . GLU A 1 87 ? 3.852 20.431 5.884 1.00 84.12 87 GLU A C 1
ATOM 712 O O . GLU A 1 87 ? 4.192 19.572 5.066 1.00 84.12 87 GLU A O 1
ATOM 717 N N . ALA A 1 88 ? 4.479 21.608 5.984 1.00 87.56 88 ALA A N 1
ATOM 718 C CA . ALA A 1 88 ? 5.576 22.001 5.103 1.00 87.56 88 ALA A CA 1
ATOM 719 C C . ALA A 1 88 ? 6.777 21.044 5.204 1.00 87.56 88 ALA A C 1
ATOM 721 O O . ALA A 1 88 ? 7.343 20.636 4.184 1.00 87.56 88 ALA A O 1
ATOM 722 N N . LEU A 1 89 ? 7.148 20.631 6.423 1.00 84.06 89 LEU A N 1
ATOM 723 C CA . LEU A 1 89 ? 8.260 19.702 6.615 1.00 84.06 89 LEU A CA 1
ATOM 724 C C . LEU A 1 89 ? 7.920 18.289 6.122 1.00 84.06 89 LEU A C 1
ATOM 726 O O . LEU A 1 89 ? 8.740 17.661 5.451 1.00 84.06 89 LEU A O 1
ATOM 730 N N . LEU A 1 90 ? 6.708 17.796 6.397 1.00 82.94 90 LEU A N 1
ATOM 731 C CA . LEU A 1 90 ? 6.247 16.505 5.878 1.00 82.94 90 LEU A CA 1
ATOM 732 C C . LEU A 1 90 ? 6.175 16.503 4.346 1.00 82.94 90 LEU A C 1
ATOM 734 O O . LEU A 1 90 ? 6.496 15.491 3.716 1.00 82.94 90 LEU A O 1
ATOM 738 N N . PHE A 1 91 ? 5.800 17.628 3.734 1.00 86.69 91 PHE A N 1
ATOM 739 C CA . PHE A 1 91 ? 5.816 17.796 2.286 1.00 86.69 91 PHE A CA 1
ATOM 740 C C . PHE A 1 91 ? 7.239 17.706 1.721 1.00 86.69 91 PHE A C 1
ATOM 742 O O . PHE A 1 91 ? 7.485 16.915 0.806 1.00 86.69 91 PHE A O 1
ATOM 749 N N . LEU A 1 92 ? 8.197 18.425 2.315 1.00 88.62 92 LEU A N 1
ATOM 750 C CA . LEU A 1 92 ? 9.607 18.343 1.922 1.00 88.62 92 LEU A CA 1
ATOM 751 C C . LEU A 1 92 ? 10.153 16.915 2.075 1.00 88.62 92 LEU A C 1
ATOM 753 O O . LEU A 1 92 ? 10.807 16.384 1.174 1.00 88.62 92 LEU A O 1
ATOM 757 N N . PHE A 1 93 ? 9.822 16.255 3.184 1.0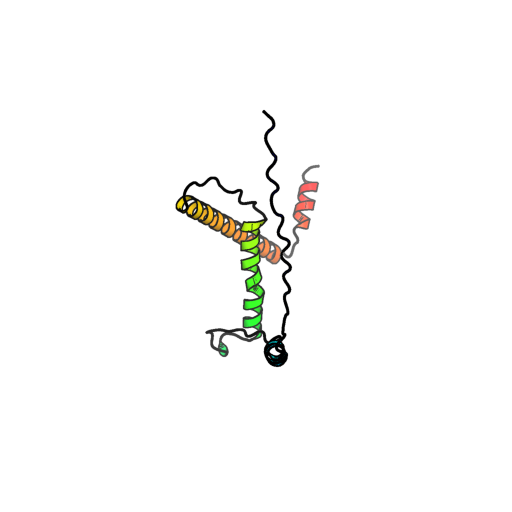0 84.69 93 PHE A N 1
ATOM 758 C CA . PHE A 1 93 ? 10.208 14.872 3.438 1.00 84.69 93 PHE A CA 1
ATOM 759 C C . PHE A 1 93 ? 9.628 13.909 2.391 1.00 84.69 93 PHE A C 1
ATOM 761 O O . PHE A 1 93 ? 10.304 12.987 1.923 1.00 84.69 93 PHE A O 1
ATOM 768 N N . LYS A 1 94 ? 8.389 14.151 1.951 1.00 84.88 94 LYS A N 1
ATOM 769 C CA . LYS A 1 94 ? 7.746 13.379 0.885 1.00 84.88 94 LYS A CA 1
ATOM 770 C C . LYS A 1 94 ? 8.460 13.543 -0.458 1.00 84.88 94 LYS A C 1
ATOM 772 O O . LYS A 1 94 ? 8.636 12.540 -1.152 1.00 84.88 94 LYS A O 1
ATOM 777 N N . ILE A 1 95 ? 8.923 14.750 -0.796 1.00 90.50 95 ILE A N 1
ATOM 778 C CA . ILE A 1 95 ? 9.748 14.991 -1.995 1.00 90.50 95 ILE A CA 1
ATOM 779 C C . ILE A 1 95 ? 11.066 14.211 -1.900 1.00 90.50 95 ILE A C 1
ATOM 781 O O . ILE A 1 95 ? 11.418 13.476 -2.825 1.00 90.50 95 ILE A O 1
ATOM 785 N N . ALA A 1 96 ? 11.769 14.296 -0.768 1.00 88.62 96 ALA A N 1
ATOM 786 C CA . ALA A 1 96 ? 13.021 13.564 -0.564 1.00 88.62 96 ALA A CA 1
ATOM 787 C C . ALA A 1 96 ? 12.831 12.043 -0.725 1.00 88.62 96 ALA A C 1
ATOM 789 O O . ALA A 1 96 ? 13.613 11.367 -1.402 1.00 88.62 96 ALA A O 1
ATOM 790 N N . LEU A 1 97 ? 11.741 11.498 -0.178 1.00 86.06 97 LEU A N 1
ATOM 791 C CA . LEU A 1 97 ? 11.407 10.083 -0.321 1.00 86.06 97 LEU A CA 1
ATOM 792 C C . LEU A 1 97 ? 11.138 9.692 -1.784 1.00 86.06 97 LEU A C 1
ATOM 794 O O . LEU A 1 97 ? 11.581 8.625 -2.219 1.00 86.06 97 LEU A O 1
ATOM 798 N N . GLN A 1 98 ? 10.454 10.542 -2.557 1.00 88.62 98 GLN A N 1
ATOM 799 C CA . GLN A 1 98 ? 10.236 10.319 -3.992 1.00 88.62 98 GLN A CA 1
ATOM 800 C C . GLN A 1 98 ? 11.563 10.263 -4.758 1.00 88.62 98 GLN A C 1
ATOM 802 O O . GLN A 1 98 ? 11.757 9.348 -5.563 1.00 88.62 98 GLN A O 1
ATOM 807 N N . ILE A 1 99 ? 12.504 11.163 -4.456 1.00 91.56 99 ILE A N 1
ATOM 808 C CA . ILE A 1 99 ? 13.847 11.161 -5.056 1.00 91.56 99 ILE A CA 1
ATOM 809 C C . ILE A 1 99 ? 14.568 9.840 -4.755 1.00 91.56 99 ILE A C 1
ATOM 811 O O . ILE A 1 99 ? 15.067 9.185 -5.671 1.00 91.56 99 ILE A O 1
ATOM 815 N N . ILE A 1 100 ? 14.549 9.372 -3.502 1.00 88.06 100 ILE A N 1
ATOM 816 C CA . ILE A 1 100 ? 15.162 8.087 -3.116 1.00 88.06 100 ILE A CA 1
ATOM 817 C C . ILE A 1 100 ? 14.538 6.913 -3.886 1.00 88.06 100 ILE A C 1
ATOM 819 O O . ILE A 1 100 ? 15.243 5.991 -4.310 1.00 88.06 100 ILE A O 1
ATOM 823 N N . VAL A 1 101 ? 13.216 6.919 -4.076 1.00 87.81 101 VAL A N 1
ATOM 824 C CA . VAL A 1 101 ? 12.520 5.884 -4.854 1.00 87.81 101 VAL A CA 1
ATOM 825 C C . VAL A 1 101 ? 12.952 5.914 -6.322 1.00 87.81 101 VAL A C 1
ATOM 827 O O . VAL A 1 101 ? 13.193 4.848 -6.897 1.00 87.81 101 VAL A O 1
ATOM 830 N N . LEU A 1 102 ? 13.110 7.099 -6.917 1.00 90.81 102 LEU A N 1
ATOM 831 C CA . LEU A 1 102 ? 13.598 7.253 -8.290 1.00 90.81 102 LEU A CA 1
ATOM 832 C C . LEU A 1 102 ? 15.040 6.763 -8.446 1.00 90.81 102 LEU A C 1
ATOM 834 O O . LEU A 1 102 ? 15.313 6.004 -9.377 1.00 90.81 102 LEU A O 1
ATOM 838 N N . ILE A 1 103 ? 15.928 7.101 -7.506 1.00 90.44 103 ILE A N 1
ATOM 839 C CA . ILE A 1 103 ? 17.317 6.615 -7.489 1.00 90.44 103 ILE A CA 1
ATOM 840 C C . ILE A 1 103 ? 17.343 5.084 -7.415 1.00 90.44 103 ILE A C 1
ATOM 842 O O . ILE A 1 103 ? 17.982 4.429 -8.239 1.00 90.44 103 ILE A O 1
ATOM 846 N N . LYS A 1 104 ? 16.582 4.482 -6.489 1.00 87.00 104 LYS A N 1
ATOM 847 C CA . LYS A 1 104 ? 16.478 3.015 -6.373 1.00 87.00 104 LYS A CA 1
ATOM 848 C C . LYS A 1 104 ? 15.933 2.374 -7.647 1.00 87.00 104 LYS A C 1
ATOM 850 O O . LYS A 1 104 ? 16.384 1.293 -8.028 1.00 87.00 104 LYS A O 1
ATOM 855 N N . ARG A 1 105 ? 14.961 3.015 -8.304 1.00 87.94 105 ARG A N 1
ATOM 856 C CA . ARG A 1 105 ? 14.420 2.548 -9.586 1.00 87.94 105 ARG A CA 1
ATOM 857 C C . ARG A 1 105 ? 15.493 2.585 -10.673 1.00 87.94 105 ARG A C 1
ATOM 859 O O . ARG A 1 105 ? 15.674 1.578 -11.347 1.00 87.94 105 ARG A O 1
ATOM 866 N N . ALA A 1 106 ? 16.211 3.698 -10.808 1.00 89.69 106 ALA A N 1
ATOM 867 C CA . ALA A 1 106 ? 17.283 3.855 -11.788 1.00 89.69 106 ALA A CA 1
ATOM 868 C C . ALA A 1 106 ? 18.401 2.824 -11.575 1.00 89.69 106 ALA A C 1
ATOM 870 O O . ALA A 1 106 ? 18.783 2.138 -12.521 1.00 89.69 106 ALA A O 1
ATOM 871 N N . ALA A 1 107 ? 18.839 2.632 -10.327 1.00 86.94 107 ALA A N 1
ATOM 872 C CA . ALA A 1 107 ? 19.830 1.619 -9.974 1.00 86.94 107 ALA A CA 1
ATOM 873 C C . ALA A 1 107 ? 19.380 0.208 -10.394 1.00 86.94 107 ALA A C 1
ATOM 875 O O . ALA A 1 107 ? 20.108 -0.490 -11.093 1.00 86.94 107 ALA A O 1
ATOM 876 N N . ARG A 1 108 ? 18.143 -0.191 -10.057 1.00 84.81 108 ARG A N 1
ATOM 877 C CA . ARG A 1 108 ? 17.584 -1.501 -10.446 1.00 84.81 108 ARG A CA 1
ATOM 878 C C . ARG A 1 108 ? 17.489 -1.684 -11.958 1.00 84.81 108 ARG A C 1
ATOM 880 O O . ARG A 1 108 ? 17.779 -2.769 -12.451 1.00 84.81 108 ARG A O 1
ATOM 887 N N . THR A 1 109 ? 17.075 -0.650 -12.687 1.00 85.69 109 THR A N 1
ATOM 888 C CA . THR A 1 109 ? 17.011 -0.695 -14.153 1.00 85.69 109 THR A CA 1
ATOM 889 C C . THR A 1 109 ? 18.402 -0.859 -14.757 1.00 85.69 109 THR A C 1
ATOM 891 O O . THR A 1 109 ? 18.573 -1.669 -15.662 1.00 85.69 109 THR A O 1
ATOM 894 N N . ASN A 1 110 ? 19.398 -0.139 -14.241 1.00 84.44 110 ASN A N 1
ATOM 895 C CA . ASN A 1 110 ? 20.771 -0.221 -14.735 1.00 84.44 110 ASN A CA 1
ATOM 896 C C . ASN A 1 110 ? 21.400 -1.592 -14.469 1.00 84.44 110 ASN A C 1
ATOM 898 O O . AS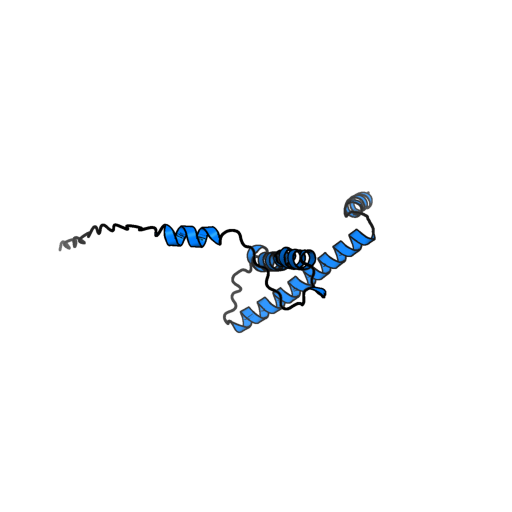N A 1 110 ? 22.031 -2.139 -15.366 1.00 84.44 110 ASN A O 1
ATOM 902 N N . ILE A 1 111 ? 21.175 -2.169 -13.286 1.00 82.44 111 ILE A N 1
ATOM 903 C CA . ILE A 1 111 ? 21.624 -3.530 -12.949 1.00 82.44 111 ILE A CA 1
ATOM 904 C C . ILE A 1 111 ? 21.001 -4.551 -13.908 1.00 82.44 111 ILE A C 1
ATOM 906 O O . ILE A 1 111 ? 21.716 -5.339 -14.514 1.00 82.44 111 ILE A O 1
ATOM 910 N N . ARG A 1 112 ? 19.679 -4.482 -14.130 1.00 81.19 112 ARG A N 1
ATOM 911 C CA . ARG A 1 112 ? 18.979 -5.372 -15.075 1.00 81.19 112 ARG A CA 1
ATOM 912 C C . ARG A 1 112 ? 19.486 -5.248 -16.510 1.00 81.19 112 ARG A C 1
ATOM 914 O O . ARG A 1 112 ? 19.551 -6.244 -17.207 1.00 81.19 112 ARG A O 1
ATOM 921 N N . LYS A 1 113 ? 19.821 -4.034 -16.957 1.00 82.56 113 LYS A N 1
ATOM 922 C CA . LYS A 1 113 ? 20.360 -3.803 -18.308 1.00 82.56 113 LYS A CA 1
ATOM 923 C C . LYS A 1 113 ? 21.775 -4.347 -18.491 1.00 82.56 113 LYS A C 1
ATOM 925 O O . LYS A 1 113 ? 22.151 -4.648 -19.614 1.00 82.56 113 LYS A O 1
ATOM 930 N N . ARG A 1 114 ? 22.564 -4.400 -17.416 1.00 74.25 114 ARG A N 1
ATOM 931 C CA . ARG A 1 114 ? 23.957 -4.862 -17.447 1.00 74.25 114 ARG A CA 1
ATOM 932 C C . ARG A 1 114 ? 24.096 -6.372 -17.244 1.00 74.25 114 ARG A C 1
ATOM 934 O O . ARG A 1 114 ? 25.199 -6.868 -17.406 1.00 74.25 114 ARG A O 1
ATOM 941 N N . ASP A 1 115 ? 23.012 -7.058 -16.873 1.00 65.75 115 ASP A N 1
ATOM 942 C CA . ASP A 1 115 ? 22.961 -8.493 -16.541 1.00 65.75 115 ASP A CA 1
ATOM 943 C C . ASP A 1 115 ? 24.074 -8.941 -15.571 1.00 65.75 115 ASP A C 1
ATOM 945 O O . ASP A 1 115 ? 24.630 -10.032 -15.635 1.00 65.75 115 ASP A O 1
ATOM 949 N N . MET A 1 116 ? 24.437 -8.029 -14.670 1.00 62.62 116 MET A N 1
ATOM 950 C CA . MET A 1 116 ? 25.581 -8.128 -13.775 1.00 62.62 116 MET A CA 1
ATOM 951 C C . MET A 1 116 ? 25.160 -7.636 -12.389 1.00 62.62 116 MET A C 1
ATOM 953 O O . MET A 1 116 ? 24.621 -6.533 -12.255 1.00 62.62 116 MET A O 1
ATOM 957 N N . GLY A 1 117 ? 25.366 -8.473 -11.367 1.00 62.91 117 GLY A N 1
ATOM 958 C CA . GLY A 1 117 ? 25.019 -8.189 -9.970 1.00 62.91 117 GLY A CA 1
ATOM 959 C C . GLY A 1 117 ? 25.838 -7.048 -9.352 1.00 62.91 117 GLY A C 1
ATOM 960 O O . GLY A 1 117 ? 26.764 -6.515 -9.962 1.00 62.91 117 GLY A O 1
ATOM 961 N N . LEU A 1 118 ? 25.513 -6.662 -8.112 1.00 63.97 118 LEU A N 1
ATOM 962 C CA . LEU A 1 118 ? 26.314 -5.671 -7.367 1.00 63.97 118 LEU A CA 1
ATOM 963 C C . LEU A 1 118 ? 27.701 -6.206 -6.966 1.00 63.97 118 LEU A C 1
ATOM 965 O O . LEU A 1 118 ? 28.568 -5.432 -6.565 1.00 63.97 118 LEU A O 1
ATOM 969 N N . ASP A 1 119 ? 27.896 -7.515 -7.078 1.00 63.50 119 ASP A N 1
ATOM 970 C CA . ASP A 1 119 ? 29.009 -8.268 -6.498 1.00 63.50 119 ASP A CA 1
ATOM 971 C C . ASP A 1 119 ? 30.365 -7.849 -7.085 1.00 63.50 119 ASP A C 1
ATOM 973 O O . ASP A 1 119 ? 31.378 -7.842 -6.387 1.00 63.50 119 ASP A O 1
ATOM 977 N N . ILE A 1 120 ? 30.366 -7.399 -8.343 1.00 60.88 120 ILE A N 1
ATOM 978 C CA . ILE A 1 120 ? 31.563 -6.945 -9.066 1.00 60.88 120 ILE A CA 1
ATOM 979 C C . ILE A 1 120 ? 32.113 -5.630 -8.501 1.00 60.88 120 ILE A C 1
ATOM 981 O O . ILE A 1 120 ? 33.319 -5.407 -8.519 1.00 60.88 120 ILE A O 1
ATOM 985 N N . PHE A 1 121 ? 31.249 -4.756 -7.973 1.00 59.59 121 PHE A N 1
ATOM 986 C CA . PHE A 1 121 ? 31.687 -3.490 -7.376 1.00 59.59 121 PHE A CA 1
ATOM 987 C C . PHE A 1 121 ? 32.330 -3.701 -6.004 1.00 59.59 121 PHE A C 1
ATOM 989 O O . PHE A 1 121 ? 33.275 -2.994 -5.664 1.00 59.59 121 PHE A O 1
ATOM 996 N N . LEU A 1 122 ? 31.858 -4.694 -5.243 1.00 58.50 122 LEU A N 1
ATOM 997 C CA . LEU A 1 122 ? 32.451 -5.061 -3.956 1.00 58.50 122 LEU A CA 1
ATOM 998 C C . LEU A 1 122 ? 33.840 -5.689 -4.155 1.00 58.50 122 LEU A C 1
ATOM 1000 O O . LEU A 1 122 ? 34.788 -5.297 -3.484 1.00 58.50 122 LEU A O 1
ATOM 1004 N N . THR A 1 123 ? 33.995 -6.560 -5.158 1.00 54.22 123 THR A N 1
ATOM 1005 C CA . THR A 1 123 ? 35.298 -7.181 -5.471 1.00 54.22 123 THR A CA 1
ATOM 1006 C C . THR A 1 123 ? 36.296 -6.227 -6.133 1.00 54.22 123 THR A C 1
ATOM 1008 O O . THR A 1 123 ? 37.502 -6.393 -5.959 1.00 54.22 123 THR A O 1
ATOM 1011 N N . GLN A 1 124 ? 35.847 -5.229 -6.902 1.00 54.91 124 GLN A N 1
ATOM 1012 C CA . GLN A 1 124 ? 36.749 -4.225 -7.486 1.00 54.91 124 GLN A CA 1
ATOM 1013 C C . GLN A 1 124 ? 37.222 -3.180 -6.467 1.00 54.91 124 GLN A C 1
ATOM 1015 O O . GLN A 1 124 ? 38.359 -2.723 -6.568 1.00 54.91 124 GLN A O 1
ATOM 1020 N N . ALA A 1 125 ? 36.402 -2.842 -5.465 1.00 56.03 125 ALA A N 1
ATOM 1021 C CA . ALA A 1 125 ? 36.818 -1.969 -4.367 1.00 56.03 125 ALA A CA 1
ATOM 1022 C C . ALA A 1 125 ? 37.918 -2.617 -3.503 1.00 56.03 125 ALA A C 1
ATOM 1024 O O . ALA A 1 125 ? 38.893 -1.958 -3.147 1.00 56.03 125 ALA A O 1
ATOM 1025 N N . GLU A 1 126 ? 37.818 -3.924 -3.242 1.00 51.34 126 GLU A N 1
ATOM 1026 C CA . GLU A 1 126 ? 38.856 -4.677 -2.520 1.00 51.34 126 GLU A CA 1
ATOM 1027 C C . GLU A 1 126 ? 40.172 -4.768 -3.308 1.00 51.34 126 GLU A C 1
ATOM 1029 O O . GLU A 1 126 ? 41.248 -4.623 -2.734 1.00 51.34 126 GLU A O 1
ATOM 1034 N N . LYS A 1 127 ? 40.108 -4.931 -4.637 1.00 52.88 127 LYS A N 1
ATOM 1035 C CA . LYS A 1 127 ? 41.306 -5.037 -5.492 1.00 52.88 127 LYS A CA 1
ATOM 1036 C C . LYS A 1 127 ? 42.024 -3.715 -5.764 1.00 52.88 127 LYS A C 1
ATOM 1038 O O . LYS A 1 127 ? 43.151 -3.750 -6.236 1.00 52.88 127 LYS A O 1
ATOM 1043 N N . SER A 1 128 ? 41.397 -2.572 -5.491 1.00 48.78 128 SER A N 1
ATOM 1044 C CA . SER A 1 128 ? 42.003 -1.251 -5.711 1.00 48.78 128 SER A CA 1
ATOM 1045 C C . SER A 1 128 ? 42.721 -0.693 -4.472 1.00 48.78 128 SER A C 1
ATOM 1047 O O . SER A 1 128 ? 43.221 0.428 -4.525 1.00 48.78 128 SER A O 1
ATOM 1049 N N . THR A 1 129 ? 42.748 -1.453 -3.370 1.00 47.31 129 THR A N 1
ATOM 1050 C CA . THR A 1 129 ? 43.380 -1.070 -2.091 1.00 47.31 129 THR A CA 1
ATOM 1051 C C . THR A 1 129 ? 44.688 -1.844 -1.836 1.00 47.31 129 THR A C 1
ATOM 1053 O O . THR A 1 129 ? 45.203 -1.835 -0.721 1.00 47.31 129 THR A O 1
ATOM 1056 N N . VAL A 1 130 ? 45.233 -2.513 -2.860 1.00 39.75 130 VAL A N 1
ATOM 1057 C CA . VAL A 1 130 ? 46.542 -3.192 -2.835 1.00 39.75 130 VAL A CA 1
ATOM 1058 C C . VAL A 1 130 ? 47.429 -2.614 -3.925 1.00 39.75 130 VAL A C 1
ATOM 1060 O O . VAL A 1 130 ? 46.912 -2.447 -5.053 1.00 39.75 130 VAL A O 1
#

pLDDT: mean 76.76, std 13.29, range [39.75, 91.56]

Foldseek 3Di:
DDDDDDDDDDDDDDDDDDDDDPVVVVVVVVVVVPDDDQDDPDDCVVAPPVNSVVVVVCVVVVVVLVVCVVPVVPPPVPVPVDPVVVVVVVVVVVVVSVVVVVVVVVVVVVCVVVVHDPVVVVVVVVVVVD

Secondary structure (DSSP, 8-state):
--PPPP------PPP-------HHHHHHHHHHTT--PPP-SS-TTT--HHHHHHHHHHHHHHHHHHHHHHHTS--------SHHHHHHHHHHHHHHHHHHHHHHHHHHHHHHHHT--THHHHHHHHHT--